Protein AF-A0A929NR88-F1 (afdb_monomer_lite)

Radius of gyration: 19.58 Å; chains: 1; bounding box: 36×40×38 Å

Foldseek 3Di:
DKDKDWDDDPDPPDTDIDIGDDDPDDDDDCVQDDPNDGNQLSVQDKDDDPDRDIDTPNDDDDDDDDDPVRVVVVVVD

Secondary structure (DSSP, 8-state):
-EEEEEE---STT--EEEEEE--------GGGEETTEE-HHHH--EEE-STT-EEE-------PPPPHHHHHHTT--

Sequence (77 aa):
VHQILDMPCTAPDSRNTLIIGQIVGIHIDDSVLTDGLIDMAKVRPIARLGYMDYTVVEKVFTMHRPSAEQALKGAAE

pLDDT: mean 92.27, std 9.81, range [44.53, 98.19]

Structure (mmCIF, N/CA/C/O backbone):
data_AF-A0A929NR88-F1
#
_entry.id   AF-A0A929NR88-F1
#
loop_
_atom_site.group_PDB
_atom_site.id
_atom_site.type_symbol
_atom_site.label_atom_id
_atom_site.label_alt_id
_atom_site.label_comp_id
_atom_site.label_asym_id
_atom_site.label_entity_id
_atom_site.label_seq_id
_atom_site.pdbx_PDB_ins_code
_atom_site.Cartn_x
_atom_site.Cartn_y
_atom_site.Cartn_z
_atom_site.occupancy
_atom_site.B_iso_or_equiv
_atom_site.auth_seq_id
_atom_site.auth_comp_id
_atom_site.auth_asym_id
_atom_site.auth_atom_id
_atom_site.pdbx_PDB_model_num
ATOM 1 N N . VAL A 1 1 ? -12.142 -2.749 -18.245 1.00 80.94 1 VAL A N 1
ATOM 2 C CA . VAL A 1 1 ? -11.650 -1.426 -18.686 1.00 80.94 1 VAL A CA 1
ATOM 3 C C . VAL A 1 1 ? -10.267 -1.222 -18.100 1.00 80.94 1 VAL A C 1
ATOM 5 O O . VAL A 1 1 ? -10.145 -1.060 -16.892 1.00 80.94 1 VAL A O 1
ATOM 8 N N . HIS A 1 2 ? -9.231 -1.344 -18.921 1.00 93.50 2 HIS A N 1
ATOM 9 C CA . HIS A 1 2 ? -7.867 -1.002 -18.530 1.00 93.50 2 HIS A CA 1
ATOM 10 C C . HIS A 1 2 ? -7.114 -0.463 -19.751 1.00 93.50 2 HIS A C 1
ATOM 12 O O . HIS A 1 2 ? -7.482 -0.771 -20.885 1.00 93.50 2 HIS A O 1
ATOM 18 N N . GLN A 1 3 ? -6.087 0.343 -19.512 1.00 97.25 3 GLN A N 1
ATOM 19 C CA . GLN A 1 3 ? -5.141 0.822 -20.517 1.00 97.25 3 GLN A CA 1
ATOM 20 C C . GLN A 1 3 ? -3.735 0.354 -20.137 1.00 97.25 3 GLN A C 1
ATOM 22 O O . GLN A 1 3 ? -3.389 0.330 -18.955 1.00 97.25 3 GLN A O 1
ATOM 27 N N . ILE A 1 4 ? -2.938 -0.018 -21.137 1.00 97.25 4 ILE A N 1
ATOM 28 C CA . ILE A 1 4 ? -1.540 -0.428 -20.980 1.00 97.25 4 ILE A CA 1
ATOM 29 C C . ILE A 1 4 ? -0.694 0.544 -21.797 1.00 97.25 4 ILE A C 1
ATOM 31 O O . ILE A 1 4 ? -0.904 0.669 -23.002 1.00 97.25 4 ILE A O 1
ATOM 35 N N . LEU A 1 5 ? 0.231 1.238 -21.140 1.00 96.69 5 LEU A N 1
ATOM 36 C CA . LEU A 1 5 ? 1.147 2.191 -21.756 1.00 96.69 5 LEU A CA 1
ATOM 37 C C . LEU A 1 5 ? 2.582 1.674 -21.655 1.00 96.69 5 LEU A C 1
ATOM 39 O O . LEU A 1 5 ? 3.058 1.328 -20.569 1.00 96.69 5 LEU A O 1
ATOM 43 N N . ASP A 1 6 ? 3.273 1.670 -22.790 1.00 95.56 6 ASP A N 1
ATOM 44 C CA . ASP A 1 6 ? 4.705 1.409 -22.846 1.00 95.56 6 ASP A CA 1
ATOM 45 C C . ASP A 1 6 ? 5.503 2.607 -22.350 1.00 95.56 6 ASP A C 1
ATOM 47 O O . ASP A 1 6 ? 5.311 3.736 -22.801 1.00 95.56 6 ASP A O 1
ATOM 51 N N . MET A 1 7 ? 6.407 2.342 -21.410 1.00 96.38 7 MET A N 1
ATOM 52 C CA . MET A 1 7 ? 7.254 3.353 -20.795 1.00 96.38 7 MET A CA 1
ATOM 53 C C . MET A 1 7 ? 8.699 3.187 -21.275 1.00 96.38 7 MET A C 1
ATOM 55 O O . MET A 1 7 ? 9.137 2.056 -21.512 1.00 96.38 7 MET A O 1
ATOM 59 N N . PRO A 1 8 ? 9.477 4.281 -21.368 1.00 95.56 8 PRO A N 1
ATOM 60 C CA . PRO A 1 8 ? 10.899 4.196 -21.675 1.00 95.56 8 PRO A CA 1
ATOM 61 C C . PRO A 1 8 ? 11.620 3.206 -20.751 1.00 95.56 8 PRO A C 1
ATOM 63 O O . PRO A 1 8 ? 11.430 3.220 -19.531 1.00 95.56 8 PRO A O 1
ATOM 66 N N . CYS A 1 9 ? 12.459 2.353 -21.337 1.00 95.38 9 CYS A N 1
ATOM 67 C CA . CYS A 1 9 ? 13.306 1.412 -20.618 1.00 95.38 9 CYS A CA 1
ATOM 68 C C . CYS A 1 9 ? 14.744 1.561 -21.111 1.00 95.38 9 CYS A C 1
ATOM 70 O O . CYS A 1 9 ? 14.996 1.590 -22.312 1.00 95.38 9 CYS A O 1
ATOM 72 N N . THR A 1 10 ? 15.683 1.699 -20.179 1.00 93.69 10 THR A N 1
ATOM 73 C CA . THR A 1 10 ? 17.112 1.854 -20.482 1.00 93.69 10 THR A CA 1
ATOM 74 C C . THR A 1 10 ? 17.863 0.524 -20.487 1.00 93.69 10 THR A C 1
ATOM 76 O O . THR A 1 10 ? 19.008 0.476 -20.927 1.00 93.69 10 THR A O 1
ATOM 79 N N . ALA A 1 11 ? 17.242 -0.552 -19.997 1.00 93.31 11 ALA A N 1
ATOM 80 C CA . ALA A 1 11 ? 17.840 -1.878 -19.964 1.00 93.31 11 ALA A CA 1
ATOM 81 C C . ALA A 1 11 ? 17.557 -2.624 -21.290 1.00 93.31 11 ALA A C 1
ATOM 83 O O . ALA A 1 11 ? 16.389 -2.703 -21.674 1.00 93.31 11 ALA A O 1
ATOM 84 N N . PRO A 1 12 ? 18.582 -3.183 -21.972 1.00 84.12 12 PRO A N 1
ATOM 85 C CA . PRO A 1 12 ? 18.464 -3.729 -23.333 1.00 84.12 12 PRO A CA 1
ATOM 86 C C . PRO A 1 12 ? 17.429 -4.848 -23.513 1.00 84.12 12 PRO A C 1
ATOM 88 O O . PRO A 1 12 ? 16.847 -4.963 -24.584 1.00 84.12 12 PRO A O 1
ATOM 91 N N . ASP A 1 13 ? 17.166 -5.618 -22.456 1.00 90.31 13 ASP A N 1
ATOM 92 C CA . ASP A 1 13 ? 16.279 -6.790 -22.479 1.00 90.31 13 ASP A CA 1
ATOM 93 C C . ASP A 1 13 ? 15.141 -6.677 -21.454 1.00 90.31 13 ASP A C 1
ATOM 95 O O . ASP A 1 13 ? 14.660 -7.671 -20.908 1.00 90.31 13 ASP A O 1
ATOM 99 N N . SER A 1 14 ? 14.726 -5.450 -21.135 1.00 94.50 14 SER A N 1
ATOM 100 C CA . SER A 1 14 ? 13.648 -5.198 -20.181 1.00 94.50 14 SER A CA 1
ATOM 101 C C . SER A 1 14 ? 12.591 -4.266 -20.759 1.00 94.50 14 SER A C 1
ATOM 103 O O . SER A 1 14 ? 12.792 -3.582 -21.762 1.00 94.50 14 SER A O 1
ATOM 105 N N . ARG A 1 15 ? 11.431 -4.244 -20.108 1.00 94.75 15 ARG A N 1
ATOM 106 C CA . ARG A 1 15 ? 10.295 -3.407 -20.479 1.00 94.75 15 ARG A CA 1
ATOM 107 C C . ARG A 1 15 ? 9.695 -2.795 -19.226 1.00 94.75 15 ARG A C 1
ATOM 109 O O . ARG A 1 15 ? 9.435 -3.493 -18.250 1.00 94.75 15 ARG A O 1
ATOM 116 N N . ASN A 1 16 ? 9.426 -1.496 -19.294 1.00 96.25 16 ASN A N 1
ATOM 117 C CA . ASN A 1 16 ? 8.635 -0.792 -18.297 1.00 96.25 16 ASN A CA 1
ATOM 118 C C . ASN A 1 16 ? 7.213 -0.618 -18.836 1.00 96.25 16 ASN A C 1
ATOM 120 O O . ASN A 1 16 ? 7.019 -0.259 -19.999 1.00 96.25 16 ASN A O 1
ATOM 124 N N . THR A 1 17 ? 6.208 -0.849 -17.997 1.00 96.50 17 THR A N 1
ATOM 125 C CA . THR A 1 17 ? 4.805 -0.766 -18.413 1.00 96.50 17 THR A CA 1
ATOM 126 C C . THR A 1 17 ? 3.976 -0.115 -17.320 1.00 96.50 17 THR A C 1
ATOM 128 O O . THR A 1 17 ? 4.035 -0.523 -16.162 1.00 96.50 17 THR A O 1
ATOM 131 N N . LEU A 1 18 ? 3.188 0.890 -17.698 1.00 97.25 18 LEU A N 1
ATOM 132 C CA . LEU A 1 18 ? 2.183 1.497 -16.836 1.00 97.25 18 LEU A CA 1
ATOM 133 C C . LEU A 1 18 ? 0.818 0.896 -17.173 1.00 97.25 18 LEU A C 1
ATOM 135 O O . LEU A 1 18 ? 0.364 0.973 -18.314 1.00 97.25 18 LEU A O 1
ATOM 139 N N . ILE A 1 19 ? 0.152 0.319 -16.175 1.00 97.19 19 ILE A N 1
ATOM 140 C CA . ILE A 1 19 ? -1.203 -0.218 -16.315 1.00 97.19 19 ILE A CA 1
ATOM 141 C C . ILE A 1 19 ? -2.157 0.678 -15.532 1.00 97.19 19 ILE A C 1
ATOM 143 O O . ILE A 1 19 ? -2.000 0.854 -14.325 1.00 97.19 19 ILE A O 1
ATOM 147 N N . ILE A 1 20 ? -3.163 1.220 -16.214 1.00 97.94 20 ILE A N 1
ATOM 148 C CA . ILE A 1 20 ? -4.230 2.020 -15.610 1.00 97.94 20 ILE A CA 1
ATOM 149 C C . ILE A 1 20 ? -5.506 1.184 -15.648 1.00 97.94 20 ILE A C 1
ATOM 151 O O . ILE A 1 20 ? -6.068 0.937 -16.715 1.00 97.94 20 ILE A O 1
ATOM 155 N N . GLY A 1 21 ? -5.947 0.717 -14.483 1.00 97.06 21 GLY A N 1
ATOM 156 C CA . GLY A 1 21 ? -7.148 -0.101 -14.327 1.00 97.06 21 GLY A CA 1
ATOM 157 C C . GLY A 1 21 ? -8.243 0.628 -13.555 1.00 97.06 21 GLY A C 1
ATOM 158 O O . GLY A 1 21 ? -7.960 1.383 -12.628 1.00 97.06 21 GLY A O 1
ATOM 159 N N . GLN A 1 22 ? -9.501 0.375 -13.915 1.00 97.56 22 GLN A N 1
ATOM 160 C CA . GLN A 1 22 ? -10.648 0.821 -13.127 1.00 97.56 22 GLN A CA 1
ATOM 161 C C . GLN A 1 22 ? -10.973 -0.210 -12.039 1.00 97.56 22 GLN A C 1
ATOM 163 O O . GLN A 1 22 ? -11.211 -1.379 -12.347 1.00 97.56 22 GLN A O 1
ATOM 168 N N . ILE A 1 23 ? -11.028 0.228 -10.779 1.00 96.44 23 ILE A N 1
ATOM 169 C CA . ILE A 1 23 ? -11.520 -0.599 -9.669 1.00 96.44 23 ILE A CA 1
ATOM 170 C C . ILE A 1 23 ? -13.041 -0.724 -9.811 1.00 96.44 23 ILE A C 1
ATOM 172 O O . ILE A 1 23 ? -13.746 0.283 -9.815 1.00 96.44 23 ILE A O 1
ATOM 176 N N . VAL A 1 24 ? -13.542 -1.954 -9.939 1.00 96.94 24 VAL A N 1
ATOM 177 C CA . VAL A 1 24 ? -14.985 -2.252 -10.073 1.00 96.94 24 VAL A CA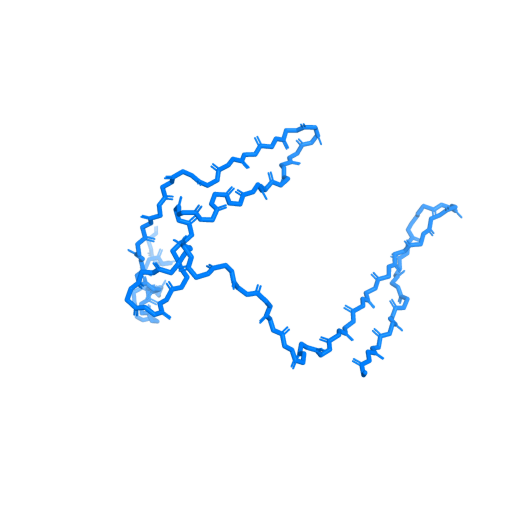 1
ATOM 178 C C . VAL A 1 24 ? -15.600 -2.850 -8.805 1.00 96.94 24 VAL A C 1
ATOM 180 O O . VAL A 1 24 ? -16.816 -2.959 -8.703 1.00 96.94 24 VAL A O 1
ATOM 183 N N . GLY A 1 25 ? -14.767 -3.239 -7.842 1.00 97.00 25 GLY A N 1
ATOM 184 C CA . GLY A 1 25 ? -15.173 -3.837 -6.577 1.00 97.00 25 GLY A CA 1
ATOM 185 C C . GLY A 1 25 ? -13.961 -4.112 -5.692 1.00 97.00 25 GLY A C 1
ATOM 186 O O . GLY A 1 25 ? -12.829 -4.149 -6.178 1.00 97.00 25 GLY A O 1
ATOM 187 N N . ILE A 1 26 ? -14.204 -4.279 -4.393 1.00 95.94 26 ILE A N 1
ATOM 188 C CA . ILE A 1 26 ? -13.191 -4.598 -3.383 1.00 95.94 26 ILE A CA 1
ATOM 189 C C . ILE A 1 26 ? -13.778 -5.694 -2.494 1.00 95.94 26 ILE A C 1
ATOM 191 O O . ILE A 1 26 ? -14.919 -5.579 -2.052 1.00 95.94 26 ILE A O 1
ATOM 195 N N . HIS A 1 27 ? -13.004 -6.745 -2.235 1.00 97.12 27 HIS A N 1
ATOM 196 C CA . HIS A 1 27 ? -13.331 -7.734 -1.213 1.00 97.12 27 HIS A CA 1
ATOM 197 C C . HIS A 1 27 ? -12.622 -7.337 0.076 1.00 97.12 27 HIS A C 1
ATOM 199 O O . HIS A 1 27 ? -11.402 -7.173 0.080 1.00 97.12 27 HIS A O 1
ATOM 205 N N . ILE A 1 28 ? -13.392 -7.151 1.142 1.00 97.12 28 ILE A N 1
ATOM 206 C CA . ILE A 1 28 ? -12.886 -6.756 2.454 1.00 97.12 28 ILE A CA 1
ATOM 207 C C . ILE A 1 28 ? -13.241 -7.869 3.433 1.00 97.12 28 ILE A C 1
ATOM 209 O O . ILE A 1 28 ? -14.353 -8.388 3.408 1.00 97.12 28 ILE A O 1
ATOM 213 N N . ASP A 1 29 ? -12.275 -8.248 4.263 1.00 97.94 29 ASP A N 1
ATOM 214 C CA . ASP A 1 29 ? -12.531 -9.068 5.440 1.00 97.94 29 ASP A CA 1
ATOM 215 C C . ASP A 1 29 ? -13.137 -8.169 6.526 1.00 97.94 29 ASP A C 1
ATOM 217 O O . ASP A 1 29 ? -12.486 -7.233 6.993 1.00 97.94 29 ASP A O 1
ATOM 221 N N . ASP A 1 30 ? -14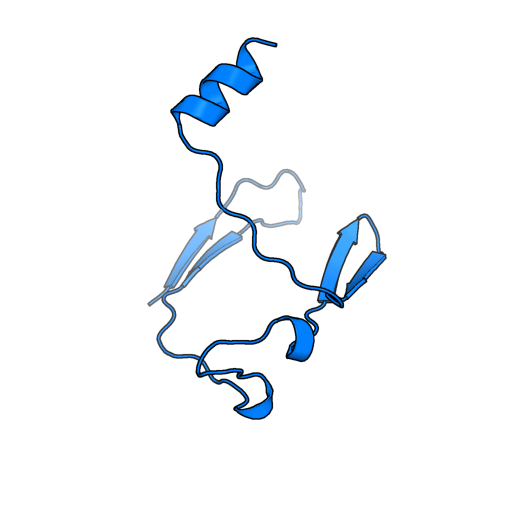.381 -8.428 6.928 1.00 97.88 30 ASP A N 1
ATOM 222 C CA . ASP A 1 30 ? -15.089 -7.599 7.911 1.00 97.88 30 ASP A CA 1
ATOM 223 C C . ASP A 1 30 ? -14.332 -7.479 9.247 1.00 97.88 30 ASP A C 1
ATOM 225 O O . ASP A 1 30 ? -14.503 -6.497 9.972 1.00 97.88 30 ASP A O 1
ATOM 229 N N . SER A 1 31 ? -13.445 -8.429 9.571 1.00 98.12 31 SER A N 1
ATOM 230 C CA . SER A 1 31 ? -12.633 -8.386 10.793 1.00 98.12 31 SER A CA 1
ATOM 231 C C . SER A 1 31 ? -11.651 -7.211 10.839 1.00 98.12 31 SER A C 1
ATOM 233 O O . SER A 1 31 ? -11.300 -6.749 11.931 1.00 98.12 31 SER A O 1
ATOM 235 N N . VAL A 1 32 ? -11.238 -6.682 9.680 1.00 97.50 32 VAL A N 1
ATOM 236 C CA . VAL A 1 32 ? -10.323 -5.534 9.598 1.00 97.50 32 VAL A CA 1
ATOM 237 C C . VAL A 1 32 ? -11.042 -4.188 9.645 1.00 97.50 32 VAL A C 1
ATOM 239 O O . VAL A 1 32 ? -10.400 -3.148 9.515 1.00 97.50 32 VAL A O 1
ATOM 242 N N . LEU A 1 33 ? -12.362 -4.178 9.837 1.00 97.69 33 LEU A N 1
ATOM 243 C CA . LEU A 1 33 ? -13.131 -2.950 9.980 1.00 97.69 33 LEU A CA 1
ATOM 244 C C . LEU A 1 33 ? -13.195 -2.495 11.445 1.00 97.69 33 LEU A C 1
ATOM 246 O O . LEU A 1 33 ? -13.283 -3.296 12.380 1.00 97.69 33 LEU A O 1
ATOM 250 N N . THR A 1 34 ? -13.180 -1.182 11.642 1.00 97.00 34 THR A N 1
ATOM 251 C CA . THR A 1 34 ? -13.483 -0.500 12.903 1.00 97.00 34 THR A CA 1
ATOM 252 C C . THR A 1 34 ? -14.404 0.668 12.556 1.00 97.00 34 THR A C 1
ATOM 254 O O . THR A 1 34 ? -14.052 1.503 11.727 1.00 97.00 34 THR A O 1
ATOM 257 N N . ASP A 1 35 ? -15.618 0.682 13.114 1.00 95.81 35 ASP A N 1
ATOM 258 C CA . ASP A 1 35 ? -16.653 1.695 12.837 1.00 95.81 35 ASP A CA 1
ATOM 259 C C . ASP A 1 35 ? -16.970 1.888 11.339 1.00 95.81 35 ASP A C 1
ATOM 261 O O . ASP A 1 35 ? -17.204 2.994 10.855 1.00 95.81 35 ASP A O 1
ATOM 265 N N . GLY A 1 36 ? -16.957 0.787 10.579 1.00 95.12 36 GLY A N 1
ATOM 266 C CA . GLY A 1 36 ? -17.224 0.789 9.135 1.00 95.12 36 GLY A CA 1
ATOM 267 C C . GLY A 1 36 ? -16.067 1.298 8.268 1.00 95.12 36 GLY A C 1
ATOM 268 O O . GLY A 1 36 ? -16.214 1.380 7.050 1.00 95.12 36 GLY A O 1
ATOM 269 N N . LEU A 1 37 ? -14.914 1.613 8.864 1.00 95.44 37 LEU A N 1
ATOM 270 C CA . LEU A 1 37 ? -13.696 2.022 8.167 1.00 95.44 37 LEU A CA 1
ATOM 271 C C . LEU A 1 37 ? -12.629 0.930 8.249 1.00 95.44 37 LEU A C 1
ATOM 273 O O . LEU A 1 37 ? -12.576 0.176 9.216 1.00 95.44 37 LEU A O 1
ATOM 277 N N . ILE A 1 38 ? -11.754 0.859 7.243 1.00 96.31 38 ILE A N 1
ATOM 278 C CA . ILE A 1 38 ? -10.629 -0.082 7.257 1.00 96.31 38 ILE A CA 1
ATOM 279 C C . ILE A 1 38 ? -9.609 0.364 8.302 1.00 96.31 38 ILE A C 1
ATOM 281 O O . ILE A 1 38 ? -9.017 1.440 8.203 1.00 96.31 38 ILE A O 1
ATOM 285 N N . ASP A 1 39 ? -9.363 -0.509 9.268 1.00 96.31 39 ASP A N 1
ATOM 286 C CA . ASP A 1 39 ? -8.359 -0.335 10.300 1.00 96.31 39 ASP A CA 1
ATOM 287 C C . ASP A 1 39 ? -7.019 -0.905 9.822 1.00 96.31 39 ASP A C 1
ATOM 289 O O . ASP A 1 39 ? -6.760 -2.110 9.868 1.00 96.31 39 ASP A O 1
ATOM 293 N N . MET A 1 40 ? -6.136 -0.023 9.353 1.00 96.19 40 MET A N 1
ATOM 294 C CA . MET A 1 40 ? -4.831 -0.427 8.819 1.00 96.19 40 MET A CA 1
ATOM 295 C C . MET A 1 40 ? -3.930 -1.105 9.860 1.00 96.19 40 MET A C 1
ATOM 297 O O . MET A 1 40 ? -3.050 -1.877 9.475 1.00 96.19 40 MET A O 1
ATOM 301 N N . ALA A 1 41 ? -4.158 -0.878 11.160 1.00 95.69 41 ALA A N 1
ATOM 302 C CA . ALA A 1 41 ? -3.429 -1.586 12.209 1.00 95.69 41 ALA A CA 1
ATOM 303 C C . ALA A 1 41 ? -3.870 -3.057 12.314 1.00 95.69 41 ALA A C 1
ATOM 305 O O . ALA A 1 41 ? -3.048 -3.908 12.650 1.00 95.69 41 ALA A O 1
ATOM 306 N N . LYS A 1 42 ? -5.129 -3.377 11.973 1.00 96.44 42 LYS A N 1
ATOM 307 C CA . LYS A 1 42 ? -5.611 -4.763 11.839 1.00 96.44 42 LYS A CA 1
ATOM 308 C C . LYS A 1 42 ? -5.154 -5.411 10.534 1.00 96.44 42 LYS A C 1
ATOM 310 O O . LYS A 1 42 ? -4.784 -6.580 10.543 1.00 96.44 42 LYS A O 1
ATOM 315 N N . VAL A 1 43 ? -5.127 -4.654 9.431 1.00 97.44 43 VAL A N 1
ATOM 316 C CA . VAL A 1 43 ? -4.664 -5.153 8.119 1.00 97.44 43 VAL A CA 1
ATOM 317 C C . VAL A 1 43 ? -3.183 -5.555 8.150 1.00 97.44 43 VAL A C 1
ATOM 319 O O . VAL A 1 43 ? -2.799 -6.498 7.463 1.00 97.44 43 VAL A O 1
ATOM 322 N N . ARG A 1 44 ? -2.346 -4.850 8.931 1.00 96.88 44 ARG A N 1
ATOM 323 C CA . ARG A 1 44 ? -0.884 -5.058 9.020 1.00 96.88 44 ARG A CA 1
ATOM 324 C C . ARG A 1 44 ? -0.203 -5.230 7.646 1.00 96.88 44 ARG A C 1
ATOM 326 O O . ARG A 1 44 ? 0.521 -6.210 7.442 1.00 96.88 44 ARG A O 1
ATOM 333 N N . PRO A 1 45 ? -0.409 -4.312 6.681 1.00 97.31 45 PRO A N 1
ATOM 334 C CA . PRO A 1 45 ? 0.184 -4.452 5.358 1.00 97.31 45 PRO A CA 1
ATOM 335 C C . PRO A 1 45 ? 1.716 -4.466 5.425 1.00 97.31 45 PRO A C 1
ATOM 337 O O . PRO A 1 45 ? 2.332 -3.748 6.219 1.00 97.31 45 PRO A O 1
ATOM 340 N N . ILE A 1 46 ? 2.319 -5.268 4.545 1.00 97.62 46 ILE A N 1
ATOM 341 C CA . ILE A 1 46 ? 3.760 -5.249 4.291 1.00 97.62 46 ILE A CA 1
ATOM 342 C C . ILE A 1 46 ? 4.090 -4.183 3.247 1.00 97.62 46 ILE A C 1
ATOM 344 O O . ILE A 1 46 ? 3.383 -4.038 2.250 1.00 97.62 46 ILE A O 1
ATOM 348 N N . ALA A 1 47 ? 5.191 -3.466 3.444 1.00 97.38 47 ALA A N 1
ATOM 349 C CA . ALA A 1 47 ? 5.742 -2.559 2.446 1.00 97.38 47 ALA A CA 1
ATOM 350 C C . ALA A 1 47 ? 7.157 -2.996 2.059 1.00 97.38 47 ALA A C 1
ATOM 352 O O . ALA A 1 47 ? 7.952 -3.409 2.908 1.00 97.38 47 ALA A O 1
ATOM 353 N N . ARG A 1 48 ? 7.463 -2.908 0.760 1.00 97.56 48 ARG A N 1
ATOM 354 C CA . ARG A 1 48 ? 8.802 -3.167 0.226 1.00 97.56 48 ARG A CA 1
ATOM 355 C C . ARG A 1 48 ? 9.692 -1.955 0.479 1.00 97.56 48 ARG A C 1
ATOM 357 O O . ARG A 1 48 ? 9.288 -0.830 0.190 1.00 97.56 48 ARG A O 1
ATOM 364 N N . LEU A 1 49 ? 10.895 -2.198 0.985 1.00 97.12 49 LEU A N 1
ATOM 365 C CA . LEU A 1 49 ? 11.926 -1.183 1.170 1.00 97.12 49 LEU A CA 1
ATOM 366 C C . LEU A 1 49 ? 13.057 -1.377 0.146 1.00 97.12 49 LEU A C 1
ATOM 368 O O . LEU A 1 49 ? 12.921 -2.115 -0.835 1.00 97.12 49 LEU A O 1
ATOM 372 N N . GLY A 1 50 ? 14.173 -0.677 0.354 1.00 94.69 50 GLY A N 1
ATOM 373 C CA . GLY A 1 50 ? 15.391 -0.888 -0.423 1.00 94.69 50 GLY A CA 1
ATOM 374 C C . GLY A 1 50 ? 15.933 -2.312 -0.266 1.00 94.69 50 GLY A C 1
ATOM 375 O O . GLY A 1 50 ? 15.694 -2.979 0.738 1.00 94.69 50 GLY A O 1
ATOM 376 N N . TYR A 1 51 ? 16.682 -2.778 -1.266 1.00 95.50 51 TYR A N 1
ATOM 377 C CA . TYR A 1 51 ? 17.258 -4.126 -1.289 1.00 95.50 51 TYR A CA 1
ATOM 378 C C . TYR A 1 51 ? 16.193 -5.217 -1.088 1.00 95.50 51 TYR A C 1
ATOM 380 O O . TYR A 1 51 ? 15.215 -5.273 -1.838 1.00 95.50 51 TYR A O 1
ATOM 388 N N . MET A 1 52 ? 16.395 -6.103 -0.113 1.00 96.56 52 MET A N 1
ATOM 389 C CA . MET A 1 52 ? 15.478 -7.177 0.270 1.00 96.56 52 MET A CA 1
ATOM 390 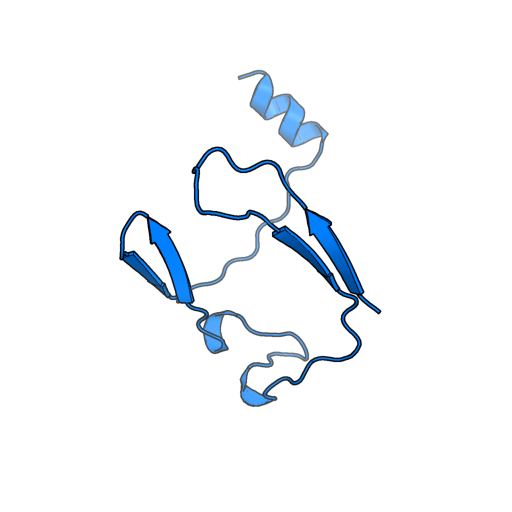C C . MET A 1 52 ? 14.786 -6.885 1.606 1.00 96.56 52 MET A C 1
ATOM 392 O O . MET A 1 52 ? 14.257 -7.804 2.227 1.00 96.56 52 MET A O 1
ATOM 396 N N . ASP A 1 53 ? 14.773 -5.623 2.034 1.00 98.19 53 ASP A N 1
ATOM 397 C CA . ASP A 1 53 ? 14.178 -5.232 3.303 1.00 98.19 53 ASP A CA 1
ATOM 398 C C . ASP A 1 53 ? 12.667 -5.015 3.157 1.00 98.19 53 ASP A C 1
ATOM 400 O O . ASP A 1 53 ? 12.155 -4.569 2.121 1.00 98.19 53 ASP A O 1
ATOM 404 N N . TYR A 1 54 ? 11.946 -5.324 4.232 1.00 98.12 54 TYR A N 1
ATOM 405 C CA . TYR A 1 54 ? 10.500 -5.175 4.330 1.00 98.12 54 TYR A CA 1
ATOM 406 C C . TYR A 1 54 ? 10.126 -4.625 5.697 1.00 98.12 54 TYR A C 1
ATOM 408 O O . TYR A 1 54 ? 10.814 -4.859 6.689 1.00 98.12 54 TYR A O 1
ATOM 416 N N . THR A 1 55 ? 8.999 -3.927 5.748 1.00 97.81 55 THR A N 1
ATOM 417 C CA . THR A 1 55 ? 8.401 -3.458 6.998 1.00 97.81 55 THR A CA 1
ATOM 418 C C . THR A 1 55 ? 6.938 -3.869 7.082 1.00 97.81 55 THR A C 1
ATOM 420 O O . THR A 1 55 ? 6.292 -4.089 6.056 1.00 97.81 55 THR A O 1
ATOM 423 N N . VAL A 1 56 ? 6.423 -3.964 8.306 1.00 98.00 56 VAL A N 1
ATOM 424 C CA . VAL A 1 56 ? 5.008 -4.175 8.616 1.00 98.00 56 VAL A CA 1
ATOM 425 C C . VAL A 1 56 ? 4.463 -2.923 9.287 1.00 98.00 56 VAL A C 1
ATOM 427 O O . VAL A 1 56 ? 5.077 -2.379 10.205 1.00 98.00 56 VAL A O 1
ATOM 430 N N . VAL A 1 57 ? 3.277 -2.491 8.867 1.00 96.88 57 VAL A N 1
ATOM 431 C CA . VAL A 1 57 ? 2.551 -1.427 9.565 1.00 96.88 57 VAL A CA 1
ATOM 432 C C . VAL A 1 57 ? 2.001 -1.968 10.886 1.00 96.88 57 VAL A C 1
ATOM 434 O O . VAL A 1 57 ? 1.048 -2.742 10.903 1.00 96.88 5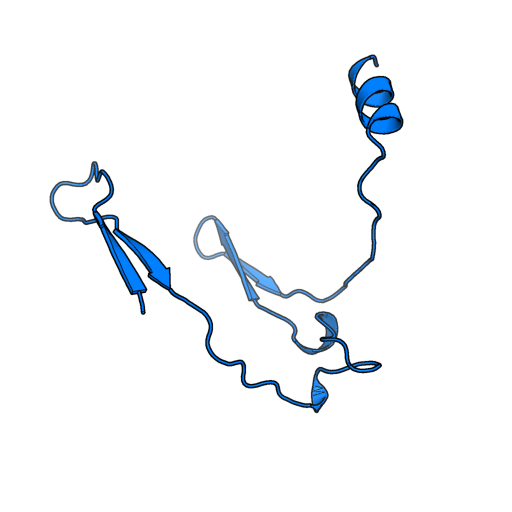7 VAL A O 1
ATOM 437 N N . GLU A 1 58 ? 2.606 -1.553 12.000 1.00 94.94 58 GLU A N 1
ATOM 438 C CA . GLU A 1 58 ? 2.160 -1.929 13.352 1.00 94.94 58 GLU A CA 1
ATOM 439 C C . GLU A 1 58 ? 1.371 -0.831 14.068 1.00 94.94 58 GLU A C 1
ATOM 441 O O . GLU A 1 58 ? 0.579 -1.118 14.962 1.00 94.94 58 GLU A O 1
ATOM 446 N N . LYS A 1 59 ? 1.608 0.435 13.712 1.00 94.06 59 LYS A N 1
ATOM 447 C CA . LYS A 1 59 ? 1.003 1.599 14.366 1.00 94.06 59 LYS A CA 1
ATOM 448 C C . LYS A 1 59 ? 0.526 2.591 13.322 1.00 94.06 59 LYS A C 1
ATOM 450 O O . LYS A 1 59 ? 1.234 2.876 12.360 1.00 94.06 59 LYS A O 1
ATOM 455 N N . VAL A 1 60 ? -0.658 3.142 13.557 1.00 94.81 60 VAL A N 1
ATOM 456 C CA . VAL A 1 60 ? -1.303 4.135 12.698 1.00 94.81 60 VAL A CA 1
ATOM 457 C C . VAL A 1 60 ? -1.611 5.359 13.549 1.00 94.81 60 VAL A C 1
ATOM 459 O O . VAL A 1 60 ? -2.053 5.235 14.689 1.00 94.81 60 VAL A O 1
ATOM 462 N N . PHE A 1 61 ? -1.366 6.544 13.003 1.00 94.38 61 PHE A N 1
ATOM 463 C CA . PHE A 1 61 ? -1.746 7.814 13.611 1.00 94.38 61 PHE A CA 1
ATOM 464 C C . PHE A 1 61 ? -2.396 8.701 12.552 1.00 94.38 61 PH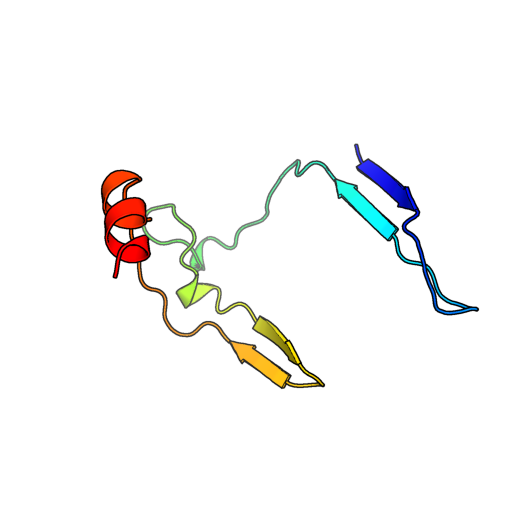E A C 1
ATOM 466 O O . PHE A 1 61 ? -2.128 8.563 11.359 1.00 94.38 61 PHE A O 1
ATOM 473 N N . THR A 1 62 ? -3.253 9.617 12.993 1.00 91.12 62 THR A N 1
ATOM 474 C CA . THR A 1 62 ? -3.918 10.574 12.105 1.00 91.12 62 THR A CA 1
ATOM 475 C C . THR A 1 62 ? -3.217 11.920 12.200 1.00 91.12 62 THR A C 1
ATOM 477 O O . THR A 1 62 ? -2.921 12.395 13.294 1.00 91.12 62 THR A O 1
ATOM 480 N N . MET A 1 63 ? -2.962 12.543 11.053 1.00 92.94 63 MET A N 1
ATOM 481 C CA . MET A 1 63 ? -2.389 13.881 10.965 1.00 92.94 63 MET A CA 1
ATOM 482 C C . MET A 1 63 ? -3.148 14.677 9.909 1.00 92.94 63 MET A C 1
ATOM 484 O O . MET A 1 63 ? -3.377 14.196 8.799 1.00 92.94 63 MET A O 1
ATOM 488 N N . HIS A 1 64 ? -3.528 15.906 10.246 1.00 91.12 64 HIS A N 1
ATOM 489 C CA . HIS A 1 64 ? -4.089 16.821 9.264 1.00 91.12 64 HIS A CA 1
ATOM 490 C C . HIS A 1 64 ? -2.974 17.396 8.397 1.00 91.12 64 HIS A C 1
ATOM 492 O O . HIS A 1 64 ? -1.924 17.797 8.899 1.00 91.12 64 HIS A O 1
ATOM 498 N N . ARG A 1 65 ? -3.217 17.464 7.085 1.00 89.69 65 ARG A N 1
ATOM 499 C CA . ARG A 1 65 ? -2.331 18.191 6.176 1.00 89.69 65 ARG A CA 1
ATOM 500 C C . ARG A 1 65 ? -2.246 19.656 6.641 1.00 89.69 65 ARG A C 1
ATOM 502 O O . ARG A 1 65 ? -3.302 20.232 6.912 1.00 89.69 65 ARG A O 1
ATOM 509 N N . PRO A 1 66 ? -1.046 20.264 6.701 1.00 91.00 66 PRO A N 1
ATOM 510 C CA . PRO A 1 66 ? -0.911 21.680 7.026 1.00 91.00 66 PRO A CA 1
ATOM 511 C C . PRO A 1 66 ? -1.786 22.546 6.118 1.00 91.00 66 PRO A C 1
ATOM 513 O O . PRO A 1 66 ? -1.916 22.266 4.920 1.00 91.00 66 PRO A O 1
ATOM 516 N N . SER A 1 67 ? -2.373 23.605 6.675 1.00 90.00 67 SER A N 1
ATOM 517 C CA . SER A 1 67 ? -3.075 24.606 5.875 1.00 90.00 67 SER A CA 1
ATOM 518 C C . SER A 1 67 ? -2.100 25.300 4.917 1.00 90.00 67 SER A C 1
ATOM 520 O O . SER A 1 67 ? -0.890 25.327 5.151 1.00 90.00 67 SER A O 1
ATOM 522 N N . ALA A 1 68 ? -2.616 25.889 3.835 1.00 85.44 68 ALA A N 1
ATOM 523 C CA . ALA A 1 68 ? -1.780 26.638 2.894 1.00 85.44 68 ALA A CA 1
ATOM 524 C C . ALA A 1 68 ? -1.003 27.770 3.595 1.00 85.44 68 ALA A C 1
ATOM 526 O O . ALA A 1 68 ? 0.172 27.979 3.315 1.00 85.44 68 ALA A O 1
ATOM 527 N N . GLU A 1 69 ? -1.632 28.445 4.561 1.00 83.62 69 GLU A N 1
ATOM 528 C CA . GLU A 1 69 ? -0.991 29.491 5.361 1.00 83.62 69 GLU A CA 1
ATOM 529 C C . GLU A 1 69 ? 0.131 28.935 6.255 1.00 83.62 69 GLU A C 1
ATOM 531 O O . GLU A 1 69 ? 1.196 29.540 6.367 1.00 83.62 69 GLU A O 1
ATOM 536 N N . GLN A 1 70 ? -0.072 27.759 6.857 1.00 81.56 70 GLN A N 1
ATOM 537 C CA . GLN A 1 70 ? 0.942 27.083 7.673 1.00 81.56 70 GLN A CA 1
ATOM 538 C C . GLN A 1 70 ? 2.124 26.590 6.828 1.00 81.56 70 GLN A C 1
ATOM 540 O O . GLN A 1 70 ? 3.270 26.721 7.250 1.00 81.56 70 GLN A O 1
ATOM 545 N N . ALA A 1 71 ? 1.862 26.075 5.623 1.00 80.00 71 ALA A N 1
ATOM 546 C CA . ALA A 1 71 ? 2.902 25.644 4.692 1.00 80.00 71 ALA A CA 1
ATOM 547 C C . ALA A 1 71 ? 3.775 26.816 4.210 1.00 80.00 71 ALA A C 1
ATOM 549 O O . ALA A 1 71 ? 4.984 26.661 4.075 1.00 80.00 71 ALA A O 1
ATOM 550 N N . LEU A 1 72 ? 3.173 27.991 3.987 1.00 75.62 72 LEU A N 1
ATOM 551 C CA . LEU A 1 72 ? 3.894 29.201 3.584 1.00 75.62 72 LEU A CA 1
ATOM 552 C C . LEU A 1 72 ? 4.750 29.780 4.720 1.00 75.62 72 LEU A C 1
ATOM 554 O O . LEU A 1 72 ? 5.858 30.235 4.458 1.00 75.62 72 LEU A O 1
ATOM 558 N N . LYS A 1 73 ? 4.277 29.734 5.974 1.00 75.06 73 LYS A N 1
ATOM 559 C CA . LYS A 1 73 ? 5.063 30.184 7.139 1.00 75.06 73 LYS A CA 1
ATOM 560 C C . LYS A 1 73 ? 6.273 29.283 7.406 1.00 75.06 73 LYS A C 1
ATOM 562 O O . LYS A 1 73 ? 7.348 29.804 7.655 1.00 75.06 73 LYS A O 1
ATOM 567 N N . GLY A 1 74 ? 6.124 27.963 7.275 1.00 67.94 74 GLY A N 1
ATOM 568 C CA . GLY A 1 74 ? 7.227 27.010 7.470 1.00 67.94 74 GLY A CA 1
ATOM 569 C C . GLY A 1 74 ? 8.274 26.977 6.347 1.00 67.94 74 GLY A C 1
ATOM 570 O O . GLY A 1 74 ? 9.300 26.333 6.511 1.00 67.94 74 GLY A O 1
ATOM 571 N N . ALA A 1 75 ? 8.021 27.633 5.209 1.00 60.03 75 ALA A N 1
ATOM 572 C CA . ALA A 1 75 ? 8.989 27.781 4.116 1.00 60.03 75 ALA A CA 1
ATOM 573 C C . ALA A 1 75 ? 9.787 29.100 4.187 1.00 60.03 75 ALA A C 1
ATOM 575 O O . ALA A 1 75 ? 10.679 29.315 3.369 1.00 60.03 75 ALA A O 1
ATOM 576 N N . ALA A 1 76 ? 9.423 29.996 5.111 1.00 57.28 76 ALA A N 1
ATOM 577 C CA . ALA A 1 76 ? 10.059 31.296 5.324 1.00 57.28 76 ALA A CA 1
ATOM 578 C C . ALA A 1 76 ? 11.009 31.319 6.542 1.00 57.28 76 ALA A C 1
ATOM 580 O O . ALA A 1 76 ? 11.586 32.368 6.832 1.00 57.28 76 ALA A O 1
ATOM 581 N N . GLU A 1 77 ? 11.163 30.180 7.224 1.00 44.53 77 GLU A N 1
ATOM 582 C CA . GLU A 1 77 ? 12.180 29.883 8.248 1.00 44.53 77 GLU A CA 1
ATOM 583 C C . GLU A 1 77 ? 13.235 28.930 7.672 1.00 44.53 77 GLU A C 1
ATOM 585 O O . GLU A 1 77 ? 14.423 29.089 8.035 1.00 44.53 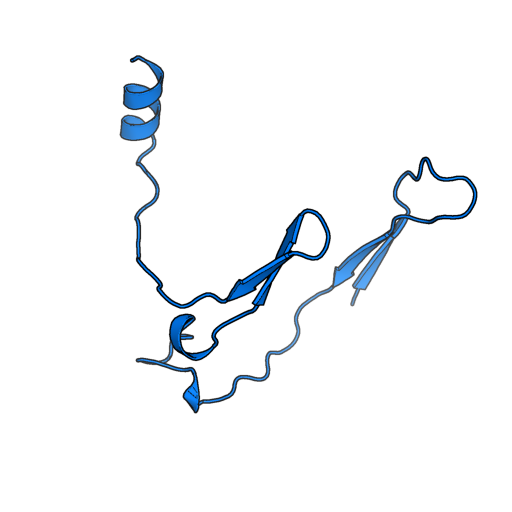77 GLU A O 1
#